Protein AF-A0A9R1XDF6-F1 (afdb_monomer_lite)

Organism: Lactuca sativa (NCBI:txid4236)

Radius of gyration: 27.26 Å; chains: 1; bounding box: 95×27×51 Å

Foldseek 3Di:
DDDDDDPPPDPPPPPPPPVPDPLPPDCDDPNDRLHDPPDDPVSSVVVVVCVVVVCLVVQLVVLVVCLVPQDCVVDPHPVRSVVSNVVSQVSCVVSVRHDDD

Sequence (101 aa):
MSGATEKNSTKAIHPVYIVTNIQTKVRVLDGTKVLDPDFTAYDAWSKLQNVFLNNKGSREAALEHEFNNLTLRAMTSLEAYHQRLKDLSGQLNDVECPVNE

Structure (mmCIF, N/CA/C/O backbone):
data_AF-A0A9R1XDF6-F1
#
_entry.id   AF-A0A9R1XDF6-F1
#
loop_
_atom_site.group_PDB
_atom_site.id
_atom_site.type_symbol
_atom_site.label_atom_id
_atom_site.label_alt_id
_atom_site.label_comp_id
_atom_site.label_asym_id
_atom_site.label_entity_id
_atom_site.label_seq_id
_atom_site.pdbx_PDB_ins_code
_atom_site.Cartn_x
_atom_site.Cartn_y
_atom_site.Cartn_z
_atom_site.occupancy
_atom_site.B_iso_or_equiv
_atom_site.auth_seq_id
_atom_site.auth_comp_id
_atom_site.auth_asym_id
_atom_site.auth_atom_id
_atom_site.pdbx_PDB_model_num
ATOM 1 N N . MET A 1 1 ? 75.209 -15.916 4.551 1.00 39.09 1 MET A N 1
ATOM 2 C CA . MET A 1 1 ? 74.282 -14.775 4.686 1.00 39.09 1 MET A CA 1
ATOM 3 C C . MET A 1 1 ? 72.875 -15.315 4.559 1.00 39.09 1 MET A C 1
ATOM 5 O O . MET A 1 1 ? 72.549 -15.918 3.546 1.00 39.09 1 MET A O 1
ATOM 9 N N . SER A 1 2 ? 72.139 -15.227 5.662 1.00 37.97 2 SER A N 1
ATOM 10 C CA . SER A 1 2 ? 70.796 -15.763 5.864 1.00 37.97 2 SER A CA 1
ATOM 11 C C . SER A 1 2 ? 69.737 -15.052 5.026 1.00 37.9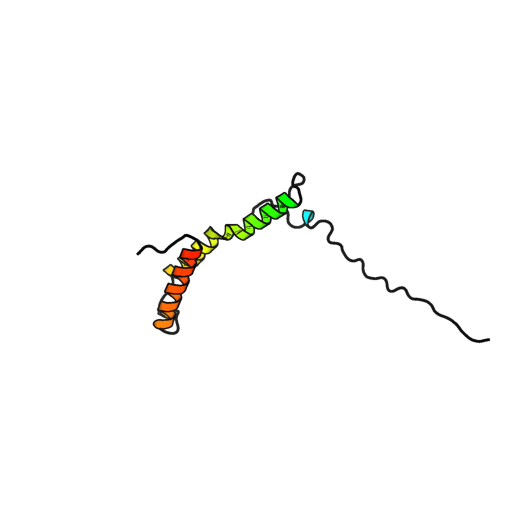7 2 SER A C 1
ATOM 13 O O . SER A 1 2 ? 69.787 -13.836 4.901 1.00 37.97 2 SER A O 1
ATOM 15 N N . GLY A 1 3 ? 68.744 -15.834 4.590 1.00 39.97 3 GLY A N 1
ATOM 16 C CA . GLY A 1 3 ? 67.321 -15.500 4.704 1.00 39.97 3 GLY A CA 1
ATOM 17 C C . GLY A 1 3 ? 66.736 -14.489 3.719 1.00 39.97 3 GLY A C 1
ATOM 18 O O . GLY A 1 3 ? 66.970 -13.299 3.851 1.00 39.97 3 GLY A O 1
ATOM 19 N N . ALA A 1 4 ? 65.862 -14.974 2.833 1.00 37.09 4 ALA A N 1
ATOM 20 C CA . ALA A 1 4 ? 64.524 -14.407 2.624 1.00 37.09 4 ALA A CA 1
ATOM 21 C C . ALA A 1 4 ? 63.730 -15.303 1.658 1.00 37.09 4 ALA A C 1
ATOM 23 O O . ALA A 1 4 ? 63.862 -15.224 0.439 1.00 37.09 4 ALA A O 1
ATOM 24 N N . THR A 1 5 ? 62.895 -16.177 2.214 1.00 44.34 5 THR A N 1
ATOM 25 C CA . THR A 1 5 ? 61.731 -16.728 1.517 1.00 44.34 5 THR A CA 1
ATOM 26 C C . THR A 1 5 ? 60.539 -15.839 1.842 1.00 44.34 5 THR A C 1
ATOM 28 O O . THR A 1 5 ? 60.054 -15.887 2.967 1.00 44.34 5 THR A O 1
ATOM 31 N N . GLU A 1 6 ? 60.021 -15.092 0.872 1.00 42.97 6 GLU A N 1
ATOM 32 C CA . GLU A 1 6 ? 58.677 -14.514 0.966 1.00 42.97 6 GLU A CA 1
ATOM 33 C C . GLU A 1 6 ? 57.895 -14.850 -0.306 1.00 42.97 6 GLU A C 1
ATOM 35 O O . GLU A 1 6 ? 57.921 -14.145 -1.313 1.00 42.97 6 GLU A O 1
ATOM 40 N N . LYS A 1 7 ? 57.187 -15.987 -0.265 1.00 48.19 7 LYS A N 1
ATOM 41 C CA . LYS A 1 7 ? 56.075 -16.257 -1.181 1.00 48.19 7 LYS A CA 1
ATOM 42 C C . LYS A 1 7 ? 54.946 -15.305 -0.797 1.00 48.19 7 LYS A C 1
ATOM 44 O O . LYS A 1 7 ? 54.167 -15.600 0.107 1.00 48.19 7 LYS A O 1
ATOM 49 N N . ASN A 1 8 ? 54.858 -14.171 -1.483 1.00 44.22 8 ASN A N 1
ATOM 50 C CA . ASN A 1 8 ? 53.670 -13.329 -1.436 1.00 44.22 8 ASN A CA 1
ATOM 51 C C . ASN A 1 8 ? 52.503 -14.111 -2.062 1.00 44.22 8 ASN A C 1
ATOM 53 O O . ASN A 1 8 ? 52.342 -14.170 -3.281 1.00 44.22 8 ASN A O 1
ATOM 57 N N . SER A 1 9 ? 51.728 -14.773 -1.203 1.00 46.44 9 SER A N 1
ATOM 58 C CA . SER A 1 9 ? 50.446 -15.366 -1.555 1.00 46.44 9 SER A CA 1
ATOM 59 C C . SER A 1 9 ? 49.457 -14.232 -1.774 1.00 46.44 9 SER A C 1
ATOM 61 O O . SER A 1 9 ? 48.807 -13.764 -0.838 1.00 46.44 9 SER A O 1
ATOM 63 N N . THR A 1 10 ? 49.336 -13.801 -3.024 1.00 49.50 10 THR A N 1
ATOM 64 C CA . THR A 1 10 ? 48.284 -12.891 -3.464 1.00 49.50 10 THR A CA 1
ATOM 65 C C . THR A 1 10 ? 46.943 -13.545 -3.140 1.00 49.50 10 THR A C 1
ATOM 67 O O . THR A 1 10 ? 46.532 -14.511 -3.783 1.00 49.50 10 THR A O 1
ATOM 70 N N . LYS A 1 11 ? 46.270 -13.059 -2.089 1.00 54.47 11 LYS A N 1
ATOM 71 C CA . LYS A 1 11 ? 44.879 -13.419 -1.805 1.00 54.47 11 LYS A CA 1
ATOM 72 C C . LYS A 1 11 ? 44.075 -13.064 -3.049 1.00 54.47 11 LYS A C 1
ATOM 74 O O . LYS A 1 11 ? 43.912 -11.886 -3.357 1.00 54.47 11 LYS A O 1
ATOM 79 N N . ALA A 1 12 ? 43.597 -14.082 -3.757 1.00 54.00 12 ALA A N 1
ATOM 80 C CA . ALA A 1 12 ? 42.593 -13.912 -4.788 1.00 54.00 12 ALA A CA 1
ATOM 81 C C . ALA A 1 12 ? 41.365 -13.292 -4.114 1.00 54.00 12 ALA A C 1
ATOM 83 O O . ALA A 1 12 ? 40.655 -13.954 -3.356 1.00 54.00 12 ALA A O 1
ATOM 84 N N . ILE A 1 13 ? 41.164 -11.992 -4.325 1.00 54.25 13 ILE A N 1
ATOM 85 C CA . ILE A 1 13 ? 39.911 -11.333 -3.979 1.00 54.25 13 ILE A CA 1
ATOM 86 C C . ILE A 1 13 ? 38.860 -12.049 -4.824 1.00 54.25 13 ILE A C 1
ATOM 88 O O . ILE A 1 13 ? 38.990 -12.094 -6.049 1.00 54.25 13 ILE A O 1
ATOM 92 N N . HIS A 1 14 ? 37.886 -12.687 -4.167 1.00 43.97 14 HIS A N 1
ATOM 93 C CA . HIS A 1 14 ? 36.787 -13.365 -4.849 1.00 43.97 14 HIS A CA 1
ATOM 94 C C . HIS A 1 14 ? 36.237 -12.440 -5.936 1.00 43.97 14 HIS A C 1
ATOM 96 O O . HIS A 1 14 ? 36.107 -11.243 -5.660 1.00 43.97 14 HIS A O 1
ATOM 102 N N . PRO A 1 15 ? 35.933 -12.948 -7.145 1.00 52.09 15 PRO A N 1
ATOM 103 C CA . PRO A 1 15 ? 35.349 -12.113 -8.177 1.00 52.09 15 PRO A CA 1
ATOM 104 C C . PRO A 1 15 ? 34.133 -11.427 -7.565 1.00 52.09 15 PRO A C 1
ATOM 106 O O . PRO A 1 15 ? 33.172 -12.081 -7.155 1.00 52.09 15 PRO A O 1
ATOM 109 N N . VAL A 1 16 ? 34.218 -10.102 -7.439 1.00 47.19 16 VAL A N 1
ATOM 110 C CA . VAL A 1 16 ? 33.047 -9.271 -7.219 1.00 47.19 16 VAL A CA 1
ATOM 111 C C . VAL A 1 16 ? 32.167 -9.608 -8.404 1.00 47.19 16 VAL A C 1
ATOM 113 O O . VAL A 1 16 ? 32.495 -9.259 -9.539 1.00 47.19 16 VAL A O 1
ATOM 116 N N . TYR A 1 17 ? 31.094 -10.361 -8.168 1.00 42.94 17 TYR A N 1
ATOM 117 C CA . TYR A 1 17 ? 30.023 -10.444 -9.138 1.00 42.94 17 TYR A CA 1
ATOM 118 C C . TYR A 1 17 ? 29.455 -9.035 -9.198 1.00 42.94 17 TYR A C 1
ATOM 120 O O . TYR A 1 17 ? 28.556 -8.672 -8.442 1.00 42.94 17 TYR A O 1
ATOM 128 N N . ILE A 1 18 ? 30.026 -8.209 -10.076 1.00 49.59 18 ILE A N 1
ATOM 129 C CA . ILE A 1 18 ? 29.289 -7.092 -10.627 1.00 49.59 18 ILE A CA 1
ATOM 130 C C . ILE A 1 18 ? 28.062 -7.788 -11.183 1.00 49.59 18 ILE A C 1
ATOM 132 O O . ILE A 1 18 ? 28.178 -8.658 -12.048 1.00 49.59 18 ILE A O 1
ATOM 136 N N . VAL A 1 19 ? 26.897 -7.496 -10.616 1.00 47.56 19 VAL A N 1
ATOM 137 C CA . VAL A 1 19 ? 25.635 -7.938 -11.194 1.00 47.56 19 VAL A CA 1
ATOM 138 C C . VAL A 1 19 ? 25.446 -7.094 -12.454 1.00 47.56 19 VAL A C 1
ATOM 140 O O . VAL A 1 19 ? 24.562 -6.248 -12.538 1.00 47.56 19 VAL A O 1
ATOM 143 N N . THR A 1 20 ? 26.335 -7.256 -13.438 1.00 45.19 20 THR A N 1
ATOM 144 C CA . THR A 1 20 ? 26.046 -6.875 -14.805 1.00 45.19 20 THR A CA 1
ATOM 145 C C . THR A 1 20 ? 24.788 -7.653 -15.132 1.00 45.19 20 THR A C 1
ATOM 147 O O . THR A 1 20 ? 24.723 -8.863 -14.920 1.00 45.19 20 THR A O 1
ATOM 150 N N . ASN A 1 21 ? 23.756 -6.932 -15.554 1.00 47.94 21 ASN A N 1
ATOM 151 C CA . ASN A 1 21 ? 22.434 -7.464 -15.852 1.00 47.94 21 ASN A CA 1
ATOM 152 C C . ASN A 1 21 ? 21.473 -7.732 -14.681 1.00 47.94 21 ASN A C 1
ATOM 154 O O . ASN A 1 21 ? 20.799 -8.763 -14.625 1.00 47.94 21 ASN A O 1
ATOM 158 N N . ILE A 1 22 ? 21.200 -6.697 -13.880 1.00 50.19 22 ILE A N 1
ATOM 159 C CA . ILE A 1 22 ? 19.839 -6.528 -13.319 1.00 50.19 22 ILE A CA 1
ATOM 160 C C . ILE A 1 22 ? 18.787 -6.658 -14.450 1.00 50.19 22 ILE A C 1
ATOM 162 O O . ILE A 1 22 ? 17.751 -7.297 -14.268 1.00 50.19 22 ILE A O 1
ATOM 166 N N . GLN A 1 23 ? 19.132 -6.180 -15.658 1.00 41.81 23 GLN A N 1
ATOM 167 C CA . GLN A 1 23 ? 18.334 -6.253 -16.889 1.00 41.81 23 GLN A CA 1
ATOM 168 C C . GLN A 1 23 ? 17.924 -7.672 -17.344 1.00 41.81 23 GLN A C 1
ATOM 170 O O . GLN A 1 23 ? 17.053 -7.812 -18.199 1.00 41.81 23 GLN A O 1
ATOM 175 N N . THR A 1 24 ? 18.506 -8.749 -16.806 1.00 46.91 24 THR A N 1
ATOM 176 C CA . THR A 1 24 ? 18.140 -10.121 -17.223 1.00 46.91 24 THR A CA 1
ATOM 177 C C . THR A 1 24 ? 17.360 -10.889 -16.157 1.00 46.91 24 THR A C 1
ATOM 179 O O . THR A 1 24 ? 16.808 -11.944 -16.466 1.00 46.91 24 THR A O 1
ATOM 182 N N . LYS A 1 25 ? 17.267 -10.389 -14.913 1.00 53.59 25 LYS A N 1
ATOM 183 C CA . LYS A 1 25 ? 16.736 -11.179 -13.785 1.00 53.59 25 LYS A CA 1
ATOM 184 C C . LYS A 1 25 ? 15.309 -10.847 -13.333 1.00 53.59 25 LYS A C 1
ATOM 186 O O . LYS A 1 25 ? 14.691 -11.715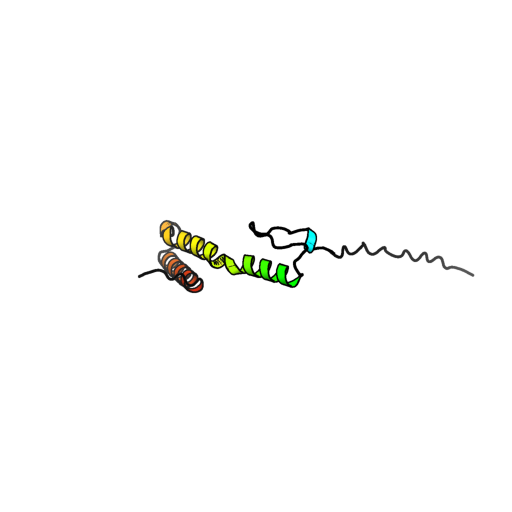 -12.730 1.00 53.59 25 LYS A O 1
ATOM 191 N N . VAL A 1 26 ? 14.741 -9.686 -13.671 1.00 56.12 26 VAL A N 1
ATOM 192 C CA . VAL A 1 26 ? 13.338 -9.342 -13.332 1.00 56.12 26 VAL A CA 1
ATOM 193 C C . VAL A 1 26 ? 12.612 -8.819 -14.571 1.00 56.12 26 VAL A C 1
ATOM 195 O O . VAL A 1 26 ? 12.397 -7.627 -14.720 1.00 56.12 26 VAL A O 1
ATOM 198 N N . ARG A 1 27 ? 12.264 -9.700 -15.521 1.00 62.00 27 ARG A N 1
ATOM 199 C CA . ARG A 1 27 ? 11.554 -9.279 -16.751 1.00 62.00 27 ARG A CA 1
ATOM 200 C C . ARG A 1 27 ? 10.109 -8.844 -16.497 1.00 62.00 27 ARG A C 1
ATOM 202 O O . ARG A 1 27 ? 9.576 -8.036 -17.254 1.00 62.00 27 ARG A O 1
ATOM 209 N N . VAL A 1 28 ? 9.496 -9.373 -15.440 1.00 64.06 28 VAL A N 1
ATOM 210 C CA . VAL A 1 28 ? 8.101 -9.130 -15.067 1.00 64.06 28 VAL A CA 1
ATOM 211 C C . VAL A 1 28 ? 8.026 -8.881 -13.562 1.00 64.06 28 VAL A C 1
ATOM 213 O O . VAL A 1 28 ? 8.597 -9.654 -12.793 1.00 64.06 28 VAL A O 1
ATOM 216 N N . LEU A 1 29 ? 7.327 -7.822 -13.156 1.00 68.62 29 LEU A N 1
ATOM 217 C CA . LEU A 1 29 ? 6.973 -7.523 -11.768 1.00 68.62 29 LEU A CA 1
ATOM 218 C C . LEU A 1 29 ? 5.458 -7.324 -11.704 1.00 68.62 29 LEU A C 1
ATOM 220 O O . LEU A 1 29 ? 4.930 -6.522 -12.466 1.00 68.62 29 LEU A O 1
ATOM 224 N N . ASP A 1 30 ? 4.774 -8.070 -10.836 1.00 65.88 30 ASP A N 1
ATOM 225 C CA . ASP A 1 30 ? 3.315 -7.980 -10.653 1.00 65.88 30 ASP A CA 1
ATOM 226 C C . ASP A 1 30 ? 2.517 -8.092 -11.975 1.00 65.88 30 ASP A C 1
ATOM 228 O O . ASP A 1 30 ? 1.656 -7.283 -12.303 1.00 65.88 30 ASP A O 1
ATOM 232 N N . GLY A 1 31 ? 2.910 -9.040 -12.838 1.00 71.44 31 GLY A N 1
ATOM 233 C CA . GLY A 1 31 ? 2.323 -9.219 -14.176 1.00 71.44 31 GLY A CA 1
ATOM 234 C C . GLY A 1 31 ? 2.727 -8.165 -15.220 1.00 71.44 31 GLY A C 1
ATOM 235 O O . GLY A 1 31 ? 2.466 -8.351 -16.408 1.00 71.44 31 GLY A O 1
ATOM 236 N N . THR A 1 32 ? 3.431 -7.101 -14.826 1.00 70.94 32 THR A N 1
ATOM 237 C CA . THR A 1 32 ? 3.884 -6.025 -15.717 1.00 70.94 32 THR A CA 1
ATOM 238 C C . THR A 1 32 ? 5.277 -6.310 -16.270 1.00 70.94 32 THR A C 1
ATOM 240 O O . THR A 1 32 ? 6.222 -6.531 -15.512 1.00 70.94 32 THR A O 1
ATOM 243 N N . LYS A 1 33 ? 5.448 -6.263 -17.599 1.00 79.56 33 LYS A N 1
ATOM 244 C CA . LYS A 1 33 ? 6.773 -6.345 -18.240 1.00 79.56 33 LYS A CA 1
ATOM 245 C C . LYS A 1 33 ? 7.548 -5.050 -17.977 1.00 79.56 33 LYS A C 1
ATOM 247 O O . LYS A 1 33 ? 7.254 -4.002 -18.558 1.00 79.56 33 LYS A O 1
ATOM 252 N N . VAL A 1 34 ? 8.530 -5.133 -17.083 1.00 73.81 34 VAL A N 1
ATOM 253 C CA . VAL A 1 34 ? 9.341 -3.989 -16.631 1.00 73.81 34 VAL A CA 1
ATOM 254 C C . VAL A 1 34 ? 10.662 -3.863 -17.390 1.00 73.81 34 VAL A C 1
ATOM 256 O O . VAL A 1 34 ? 11.269 -2.800 -17.370 1.00 73.81 34 VAL A O 1
ATOM 259 N N . LEU A 1 35 ? 11.085 -4.909 -18.107 1.00 75.00 35 LEU A N 1
ATOM 260 C CA . LEU A 1 35 ? 12.290 -4.905 -18.940 1.00 75.00 35 LEU A CA 1
ATOM 261 C C . LEU A 1 35 ? 11.984 -5.441 -20.343 1.00 75.00 35 LEU A C 1
ATOM 263 O O . LEU A 1 35 ? 11.409 -6.523 -20.489 1.00 75.00 35 LEU A O 1
ATOM 267 N N . ASP A 1 36 ? 12.407 -4.695 -21.361 1.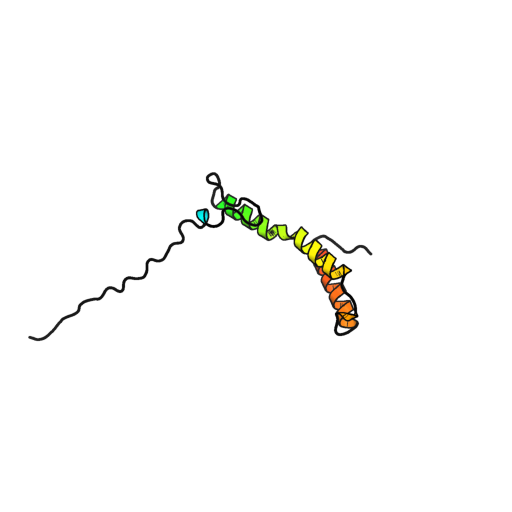00 73.62 36 ASP A N 1
ATOM 268 C CA . ASP A 1 36 ? 12.310 -5.039 -22.783 1.00 73.62 36 ASP A CA 1
ATOM 269 C C . ASP A 1 36 ? 13.661 -4.741 -23.457 1.00 73.62 36 ASP A C 1
ATOM 271 O O . ASP A 1 36 ? 14.277 -3.743 -23.081 1.00 73.62 36 ASP A O 1
ATOM 275 N N . PRO A 1 37 ? 14.152 -5.552 -24.414 1.00 73.81 37 PRO A N 1
ATOM 276 C CA . PRO A 1 37 ? 15.306 -5.210 -25.252 1.00 73.81 37 PRO A CA 1
ATOM 277 C C . PRO A 1 37 ? 15.284 -3.798 -25.855 1.00 73.81 37 PRO A C 1
ATOM 279 O O . PRO A 1 37 ? 16.352 -3.222 -26.041 1.00 73.81 37 PRO A O 1
ATOM 282 N N . ASP A 1 38 ? 14.101 -3.232 -26.101 1.00 79.69 38 ASP A N 1
ATOM 283 C CA . ASP A 1 38 ? 13.951 -1.879 -26.650 1.00 79.69 38 ASP A CA 1
ATOM 284 C C . ASP A 1 38 ? 13.885 -0.774 -25.574 1.00 79.69 38 ASP A C 1
ATOM 286 O O . ASP A 1 38 ? 13.790 0.406 -25.908 1.00 79.69 38 ASP A O 1
ATOM 290 N N . PHE A 1 39 ? 13.907 -1.117 -24.278 1.00 81.00 39 PHE A N 1
ATOM 291 C CA . PHE A 1 39 ? 13.814 -0.141 -23.187 1.00 81.00 39 PHE A CA 1
ATOM 292 C C . PHE A 1 39 ? 15.180 0.343 -22.732 1.00 81.00 39 PHE A C 1
ATOM 294 O O . PHE A 1 39 ? 16.116 -0.430 -22.518 1.00 81.00 39 PHE A O 1
ATOM 301 N N . THR A 1 40 ? 15.264 1.644 -22.474 1.00 85.12 40 THR A N 1
ATOM 302 C CA . THR A 1 40 ? 16.402 2.199 -21.753 1.00 85.12 40 THR A CA 1
ATOM 303 C C . THR A 1 40 ? 16.338 1.800 -20.276 1.00 85.12 40 THR A C 1
ATOM 305 O O . THR A 1 40 ? 15.288 1.443 -19.733 1.00 85.12 40 THR A O 1
ATOM 308 N N . ALA A 1 41 ? 17.471 1.903 -19.575 1.00 81.31 41 ALA A N 1
ATOM 309 C CA . ALA A 1 41 ? 17.503 1.697 -18.126 1.00 81.31 41 ALA A CA 1
ATOM 310 C C . ALA A 1 41 ? 16.553 2.656 -17.378 1.00 81.31 41 ALA A C 1
ATOM 312 O O . ALA A 1 41 ? 16.008 2.292 -16.337 1.00 81.31 41 ALA A O 1
ATOM 313 N N . TYR A 1 42 ? 16.336 3.855 -17.927 1.00 83.88 42 TYR A N 1
ATOM 314 C CA . TYR A 1 42 ? 15.389 4.830 -17.399 1.00 83.88 42 TYR A CA 1
ATOM 315 C C . TYR A 1 42 ? 13.943 4.338 -17.530 1.00 83.88 42 TYR A C 1
ATOM 317 O O . TYR A 1 42 ? 13.232 4.308 -16.531 1.00 83.88 42 TYR A O 1
ATOM 325 N N . ASP A 1 43 ? 13.535 3.858 -18.709 1.00 83.38 43 ASP A N 1
ATOM 326 C CA . ASP A 1 43 ? 12.170 3.357 -18.942 1.00 83.38 43 ASP A CA 1
ATOM 327 C C . ASP A 1 43 ? 11.820 2.200 -18.001 1.00 83.38 43 ASP A C 1
ATOM 329 O O . ASP A 1 43 ? 10.722 2.132 -17.443 1.00 83.38 43 ASP A O 1
ATOM 333 N N . ALA A 1 44 ? 12.783 1.302 -17.785 1.00 82.12 44 ALA A N 1
ATOM 334 C CA . ALA A 1 44 ? 12.643 0.202 -16.846 1.00 82.12 44 ALA A CA 1
ATOM 335 C C . ALA A 1 44 ? 12.470 0.686 -15.399 1.00 82.12 44 ALA A C 1
ATOM 337 O O . ALA A 1 44 ? 11.592 0.202 -14.681 1.00 82.12 44 ALA A O 1
ATOM 338 N N . TRP A 1 45 ? 13.278 1.662 -14.973 1.00 84.44 45 TRP A N 1
ATOM 339 C CA . TRP A 1 45 ? 13.183 2.248 -13.637 1.00 84.44 45 TRP A CA 1
ATOM 340 C C . TRP A 1 45 ? 11.858 2.984 -13.426 1.00 84.44 45 TRP A C 1
ATOM 342 O O . TRP A 1 45 ? 11.196 2.760 -12.416 1.00 84.44 45 TRP A O 1
ATOM 352 N N . SER A 1 46 ? 11.417 3.786 -14.395 1.00 84.56 46 SER A N 1
ATOM 353 C CA . SER A 1 46 ? 10.126 4.478 -14.344 1.00 84.56 46 SER A CA 1
ATOM 354 C C . SER A 1 46 ? 8.955 3.501 -14.264 1.00 84.56 46 SER A C 1
ATOM 356 O O . SER A 1 46 ? 8.011 3.728 -13.510 1.00 84.56 46 SER A O 1
ATOM 358 N N . LYS A 1 47 ? 9.015 2.375 -14.986 1.00 82.81 47 LYS A N 1
ATOM 359 C CA . LYS A 1 47 ? 7.995 1.322 -14.885 1.00 82.81 47 LYS A CA 1
ATOM 360 C C . LYS A 1 47 ? 7.975 0.656 -13.520 1.00 82.81 47 LYS A C 1
ATOM 362 O O . LYS A 1 47 ? 6.898 0.500 -12.955 1.00 82.81 47 LYS A O 1
ATOM 367 N N . LEU A 1 48 ? 9.137 0.297 -12.978 1.00 82.00 48 LEU A N 1
ATOM 368 C CA . LEU A 1 48 ? 9.233 -0.241 -11.620 1.00 82.00 48 LEU A CA 1
ATOM 369 C C . LEU A 1 48 ? 8.662 0.748 -10.606 1.00 82.00 48 LEU A C 1
ATOM 371 O O . LEU A 1 48 ? 7.793 0.385 -9.819 1.00 82.00 48 LEU A O 1
ATOM 375 N N . GLN A 1 49 ? 9.097 2.004 -10.673 1.00 79.75 49 GLN A N 1
ATOM 376 C CA . GLN A 1 49 ? 8.607 3.071 -9.814 1.00 79.75 49 GLN A CA 1
ATOM 377 C C . GLN A 1 49 ? 7.081 3.191 -9.894 1.00 79.75 49 GLN A C 1
ATOM 379 O O . GLN A 1 49 ? 6.429 3.228 -8.858 1.00 79.75 49 GLN A O 1
ATOM 384 N N . ASN A 1 50 ? 6.498 3.171 -11.092 1.00 81.75 50 ASN A N 1
ATOM 385 C CA . ASN A 1 50 ? 5.047 3.219 -11.253 1.00 81.75 50 ASN A CA 1
ATOM 386 C C . ASN A 1 50 ? 4.342 1.995 -10.660 1.00 81.75 50 ASN A C 1
ATOM 388 O O . ASN A 1 50 ? 3.314 2.164 -10.021 1.00 81.75 50 ASN A O 1
ATOM 392 N N . VAL A 1 51 ? 4.880 0.782 -10.816 1.00 79.44 51 VAL A N 1
ATOM 393 C CA . VAL A 1 51 ? 4.296 -0.430 -10.207 1.00 79.44 51 VAL A CA 1
ATOM 394 C C . VAL A 1 51 ? 4.315 -0.340 -8.678 1.00 79.44 51 VAL A C 1
ATOM 396 O O . VAL A 1 51 ? 3.316 -0.637 -8.031 1.00 79.44 51 VAL A O 1
ATOM 399 N N . PHE A 1 52 ? 5.419 0.125 -8.090 1.00 72.00 52 PHE A N 1
ATOM 400 C CA . PHE A 1 52 ? 5.526 0.273 -6.636 1.00 72.00 52 PHE A CA 1
ATOM 401 C C . PHE A 1 52 ? 4.686 1.432 -6.083 1.00 72.00 52 PHE A C 1
ATOM 403 O O . PHE A 1 52 ? 4.112 1.309 -5.003 1.00 72.00 52 PHE A O 1
ATOM 410 N N . LEU A 1 53 ? 4.601 2.554 -6.802 1.00 70.62 53 LEU A N 1
ATOM 411 C CA . LEU A 1 53 ? 3.867 3.738 -6.350 1.00 70.62 53 LEU A CA 1
ATOM 412 C C . LEU A 1 53 ? 2.359 3.649 -6.623 1.00 70.62 53 LEU A C 1
ATOM 414 O O . LEU A 1 53 ? 1.578 4.176 -5.834 1.00 70.62 53 LEU A O 1
ATOM 418 N N . ASN A 1 54 ? 1.918 2.922 -7.655 1.00 72.94 54 ASN A N 1
ATOM 419 C CA . ASN A 1 54 ? 0.493 2.731 -7.968 1.00 72.94 54 ASN A CA 1
ATOM 420 C C . ASN A 1 54 ? -0.196 1.670 -7.095 1.00 72.94 54 ASN A C 1
ATOM 422 O O . ASN A 1 54 ? -1.255 1.156 -7.445 1.00 72.94 54 ASN A O 1
ATOM 426 N N . ASN A 1 55 ? 0.337 1.388 -5.907 1.00 78.56 55 ASN A N 1
ATOM 427 C CA . ASN A 1 55 ? -0.306 0.519 -4.925 1.00 78.56 55 ASN A CA 1
ATOM 428 C C . ASN A 1 55 ? -1.573 1.146 -4.297 1.00 78.56 55 ASN A C 1
ATOM 430 O O . ASN A 1 55 ? -2.211 0.516 -3.459 1.00 78.56 55 ASN A O 1
ATOM 434 N N . LYS A 1 56 ? -1.952 2.367 -4.706 1.00 83.88 56 LYS A N 1
ATOM 435 C CA . LYS A 1 56 ? -3.117 3.118 -4.217 1.00 83.88 56 LYS A CA 1
ATOM 436 C C . LYS A 1 56 ? -4.387 2.264 -4.149 1.00 83.88 56 LYS A C 1
ATOM 438 O O . LYS A 1 56 ? -4.936 2.127 -3.066 1.00 83.88 56 LYS A O 1
ATOM 443 N N . GLY A 1 57 ? -4.796 1.639 -5.256 1.00 85.50 57 GLY A N 1
ATOM 444 C CA . GLY A 1 57 ? -6.034 0.844 -5.292 1.00 85.50 57 GLY A CA 1
ATOM 445 C C . GLY A 1 57 ? -5.983 -0.394 -4.390 1.00 85.50 57 GLY A C 1
ATOM 446 O O . GLY A 1 57 ? -6.944 -0.704 -3.695 1.00 85.50 57 GLY A O 1
ATOM 447 N N . SER A 1 58 ? -4.836 -1.074 -4.318 1.00 87.06 58 SER A N 1
ATOM 448 C CA . SER A 1 58 ? -4.661 -2.203 -3.394 1.00 87.06 58 SER A CA 1
ATOM 449 C C . SER A 1 58 ? -4.694 -1.759 -1.929 1.00 87.06 58 SER A C 1
ATOM 451 O O . SER A 1 58 ? -5.202 -2.488 -1.080 1.00 87.06 58 SER A O 1
ATOM 453 N N . ARG A 1 59 ? -4.166 -0.566 -1.621 1.00 88.56 59 ARG A N 1
ATOM 454 C CA . ARG A 1 59 ? -4.213 0.023 -0.273 1.00 88.56 59 ARG A CA 1
ATOM 455 C C . ARG A 1 59 ? -5.614 0.439 0.106 1.00 88.56 59 ARG A C 1
ATOM 457 O O . ARG A 1 59 ? -6.038 0.106 1.200 1.00 88.56 59 ARG A O 1
ATOM 464 N N . GLU A 1 60 ? -6.306 1.133 -0.785 1.00 92.62 60 GLU A N 1
ATOM 465 C CA . GLU A 1 60 ? -7.712 1.500 -0.636 1.00 92.62 60 GLU A CA 1
ATOM 466 C C . GLU A 1 60 ? -8.553 0.263 -0.313 1.00 92.62 60 GLU A C 1
ATOM 468 O O . GLU A 1 60 ? -9.154 0.208 0.754 1.00 92.62 60 GLU A O 1
ATOM 473 N N . ALA A 1 61 ? -8.486 -0.778 -1.149 1.00 91.19 61 ALA A N 1
ATOM 474 C CA . ALA A 1 61 ? -9.248 -2.007 -0.942 1.00 91.19 61 ALA A CA 1
ATOM 475 C C . ALA A 1 61 ? -8.919 -2.696 0.396 1.00 91.19 61 ALA A C 1
ATOM 477 O O . ALA A 1 61 ? -9.810 -3.196 1.083 1.00 91.19 61 ALA A O 1
ATOM 478 N N . ALA A 1 62 ? -7.641 -2.726 0.789 1.00 92.94 62 ALA A N 1
ATOM 479 C CA . ALA A 1 62 ? -7.226 -3.307 2.064 1.00 92.94 62 ALA A CA 1
ATOM 480 C C . ALA A 1 62 ? -7.721 -2.486 3.267 1.00 92.94 62 ALA A C 1
ATOM 482 O O . ALA A 1 62 ? -8.213 -3.061 4.239 1.00 92.94 62 ALA A O 1
ATOM 483 N N . LEU A 1 63 ? -7.610 -1.157 3.196 1.00 95.25 63 LEU A N 1
ATOM 484 C CA . LEU A 1 63 ? -8.058 -0.233 4.238 1.00 95.25 63 LEU A CA 1
ATOM 485 C C . LEU A 1 63 ? -9.580 -0.251 4.384 1.00 95.25 63 LEU A C 1
ATOM 487 O O . LEU A 1 63 ? -10.079 -0.322 5.503 1.00 95.25 63 LEU A O 1
ATOM 491 N N . GLU A 1 64 ? -10.314 -0.242 3.273 1.00 94.25 64 GLU A N 1
ATOM 492 C CA . GLU A 1 64 ? -11.773 -0.343 3.250 1.00 94.25 64 GLU A CA 1
ATOM 493 C C . GLU A 1 64 ? -12.236 -1.679 3.843 1.00 94.25 64 GLU A C 1
ATOM 495 O O . GLU A 1 64 ? -13.134 -1.721 4.687 1.00 94.25 64 GLU A O 1
ATOM 500 N N . HIS A 1 65 ? -11.583 -2.781 3.465 1.00 95.44 65 HIS A N 1
ATOM 501 C CA . HIS A 1 65 ? -11.866 -4.089 4.043 1.00 95.44 65 HIS A CA 1
ATOM 502 C C . HIS A 1 65 ? -11.614 -4.111 5.556 1.00 95.44 65 HIS A C 1
ATOM 504 O O . HIS A 1 65 ? -12.410 -4.689 6.300 1.00 95.44 65 HIS A O 1
ATOM 510 N N . GLU A 1 66 ? -10.512 -3.518 6.026 1.00 96.00 66 GLU A N 1
ATOM 511 C CA . GLU A 1 66 ? -10.231 -3.426 7.459 1.00 96.00 66 GLU A CA 1
ATOM 512 C C . GLU A 1 66 ? -11.285 -2.575 8.173 1.00 96.00 66 GLU A C 1
ATOM 514 O O . GLU A 1 66 ? -11.806 -3.006 9.198 1.00 96.00 66 GLU A O 1
ATOM 519 N N . PHE A 1 67 ? -11.653 -1.423 7.609 1.00 94.94 67 PHE A N 1
ATOM 520 C CA . PHE A 1 67 ? -12.656 -0.516 8.165 1.00 94.94 67 PHE A CA 1
ATOM 521 C C . PHE A 1 67 ? -14.029 -1.191 8.301 1.00 94.94 67 PHE A C 1
ATOM 523 O O . PHE A 1 67 ? -14.608 -1.194 9.386 1.00 94.94 67 PHE A O 1
ATOM 530 N N . ASN A 1 68 ? -14.518 -1.834 7.236 1.00 94.25 68 ASN A N 1
ATOM 531 C CA . ASN A 1 68 ? -15.841 -2.466 7.200 1.00 94.25 68 ASN A CA 1
ATOM 532 C C . ASN A 1 68 ? -15.955 -3.707 8.096 1.00 94.25 68 ASN A C 1
ATOM 534 O O . ASN A 1 68 ? -17.035 -4.017 8.598 1.00 94.25 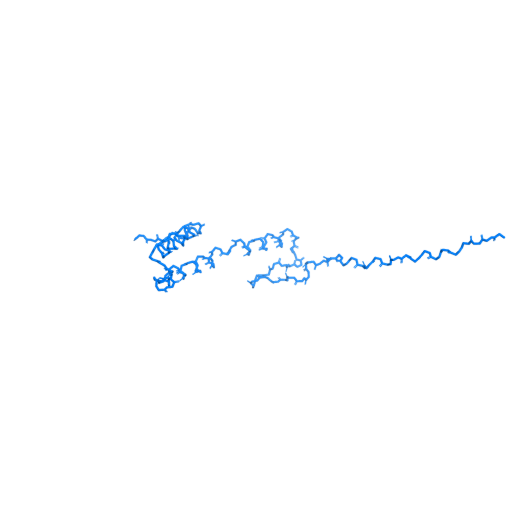68 ASN A O 1
ATOM 538 N N . ASN A 1 69 ? -14.852 -4.430 8.301 1.00 95.62 69 ASN A N 1
ATOM 539 C CA . ASN A 1 69 ? -14.833 -5.638 9.129 1.00 95.62 69 ASN A CA 1
ATOM 540 C C . ASN A 1 69 ? -14.337 -5.388 10.557 1.00 95.62 69 ASN A C 1
ATOM 542 O O . ASN A 1 69 ? -14.278 -6.327 11.364 1.00 95.62 69 ASN A O 1
ATOM 546 N N . LEU A 1 70 ? -13.972 -4.148 10.892 1.00 95.50 70 LEU A N 1
ATOM 547 C CA . LEU A 1 70 ? -13.531 -3.820 12.231 1.00 95.50 70 LEU A CA 1
ATOM 548 C C . LEU A 1 70 ? -14.703 -3.969 13.203 1.00 95.50 70 LEU A C 1
ATOM 550 O O . LEU A 1 70 ? -15.771 -3.390 13.040 1.00 95.50 70 LEU A O 1
ATOM 554 N N . THR A 1 71 ? -14.498 -4.756 14.256 1.00 94.94 71 THR A N 1
ATOM 555 C CA . THR A 1 71 ? -15.517 -4.992 15.282 1.00 94.94 71 THR A CA 1
ATOM 556 C C . THR A 1 71 ? -14.956 -4.672 16.656 1.00 94.94 71 THR A C 1
ATOM 558 O O . THR A 1 71 ? -13.785 -4.928 16.928 1.00 94.94 71 THR A O 1
ATOM 561 N N . LEU A 1 72 ? -15.802 -4.170 17.559 1.00 94.62 72 LEU A N 1
ATOM 562 C CA . LEU A 1 72 ? -15.396 -3.822 18.925 1.00 94.62 72 LEU A CA 1
ATOM 563 C C . LEU A 1 72 ? -14.739 -5.003 19.666 1.00 94.62 72 LEU A C 1
ATOM 565 O O . LEU A 1 72 ? -13.777 -4.816 20.399 1.00 94.62 72 LEU A O 1
ATOM 569 N N . ARG A 1 73 ? -15.206 -6.235 19.415 1.00 94.00 73 ARG A N 1
ATOM 570 C CA . ARG A 1 73 ? -14.643 -7.477 19.983 1.00 94.00 73 ARG A CA 1
ATOM 571 C C . ARG A 1 73 ? -13.188 -7.757 19.586 1.00 94.00 73 ARG A C 1
ATOM 573 O O . ARG A 1 73 ? -12.535 -8.551 20.250 1.00 94.00 73 ARG A O 1
ATOM 580 N N . ALA A 1 74 ? -12.712 -7.174 18.486 1.00 92.00 74 ALA A N 1
ATOM 581 C CA . ALA A 1 74 ? -11.339 -7.337 18.015 1.00 92.00 74 ALA A CA 1
ATOM 582 C C . ALA A 1 74 ? -10.363 -6.366 18.707 1.00 92.00 74 ALA A C 1
ATOM 584 O O . ALA A 1 74 ? -9.160 -6.455 18.482 1.00 92.00 74 ALA A O 1
ATOM 585 N N . MET A 1 75 ? -10.871 -5.447 19.537 1.00 94.19 75 MET A N 1
ATOM 586 C CA . MET A 1 75 ? -10.103 -4.398 20.203 1.00 94.19 75 MET A CA 1
ATOM 587 C C . MET A 1 75 ? -10.101 -4.576 21.721 1.00 94.19 75 MET A C 1
ATOM 589 O O . MET A 1 75 ? -10.989 -5.190 22.305 1.00 94.19 75 MET A O 1
ATOM 593 N N . THR A 1 76 ? -9.082 -4.020 22.374 1.00 92.62 76 THR A N 1
ATOM 594 C CA . THR A 1 76 ? -8.889 -4.129 23.829 1.00 92.62 76 THR A CA 1
ATOM 595 C C . THR A 1 76 ? -9.789 -3.187 24.633 1.00 92.62 76 THR A C 1
ATOM 597 O O . THR A 1 76 ? -9.961 -3.388 25.834 1.00 92.62 76 THR A O 1
ATOM 600 N N . SER A 1 77 ? -10.365 -2.160 23.997 1.00 96.44 77 SER A N 1
ATOM 601 C CA . SER A 1 77 ? -11.296 -1.210 24.612 1.00 96.44 77 SER A CA 1
ATOM 602 C C . SER A 1 77 ? -12.134 -0.466 23.565 1.00 96.44 77 SER A C 1
ATOM 604 O O . SER A 1 77 ? -11.821 -0.474 22.372 1.00 96.44 77 SER A O 1
ATOM 606 N N . LEU A 1 78 ? -13.186 0.221 24.027 1.00 95.69 78 LEU A N 1
ATOM 607 C CA . LEU A 1 78 ? -13.991 1.121 23.193 1.00 95.69 78 LEU A CA 1
ATOM 608 C C . LEU A 1 78 ? -13.162 2.279 22.626 1.00 95.69 78 LEU A C 1
ATOM 610 O O . LEU A 1 78 ? -13.307 2.615 21.455 1.00 95.69 78 LEU A O 1
ATOM 614 N N . GLU A 1 79 ? -12.258 2.836 23.432 1.00 96.94 79 GLU A N 1
ATOM 615 C CA . GLU A 1 79 ? -11.369 3.915 22.996 1.00 96.94 79 GLU A CA 1
ATOM 616 C C . GLU A 1 79 ? -10.415 3.441 21.894 1.00 96.94 79 GLU A C 1
ATOM 618 O O . GLU A 1 79 ? -10.258 4.111 20.879 1.00 96.94 79 GLU A O 1
ATOM 623 N N . ALA A 1 80 ? -9.830 2.246 22.041 1.00 95.69 80 ALA A N 1
ATOM 624 C CA . ALA A 1 80 ? -8.950 1.671 21.026 1.00 95.69 80 ALA A CA 1
ATOM 625 C C . ALA A 1 80 ? -9.689 1.423 19.700 1.00 95.69 80 ALA A C 1
ATOM 627 O O . ALA A 1 80 ? -9.140 1.670 18.628 1.00 95.69 80 ALA A O 1
ATOM 628 N N . TYR A 1 81 ? -10.946 0.981 19.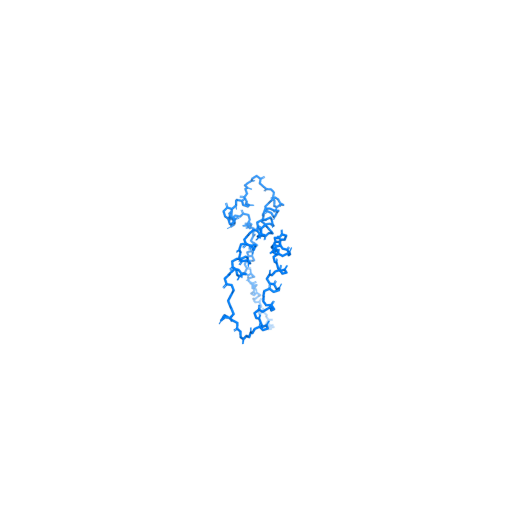769 1.00 97.06 81 TYR A N 1
ATOM 629 C CA . TYR A 1 81 ? -11.800 0.823 18.593 1.00 97.06 81 TYR A CA 1
ATOM 630 C C . TYR A 1 81 ? -12.096 2.162 17.906 1.00 97.06 81 TYR A C 1
ATOM 632 O O . TYR A 1 81 ? -11.919 2.279 16.694 1.00 97.06 81 TYR A O 1
ATOM 640 N N . HIS A 1 82 ? -12.476 3.188 18.674 1.00 95.94 82 HIS A N 1
ATOM 641 C CA . HIS A 1 82 ? -12.730 4.531 18.146 1.00 95.94 82 HIS A CA 1
ATOM 642 C C . HIS A 1 82 ? -11.481 5.136 17.502 1.00 95.94 82 HIS A C 1
ATOM 644 O O . HIS A 1 82 ? -11.550 5.701 16.409 1.00 95.94 82 HIS A O 1
ATOM 650 N N . GLN A 1 83 ? -10.327 4.990 18.156 1.00 96.69 83 GLN A N 1
ATOM 651 C CA . GLN A 1 83 ? -9.057 5.463 17.623 1.00 96.69 83 GLN A CA 1
ATOM 652 C C . GLN A 1 83 ? -8.691 4.726 16.333 1.00 96.69 83 GLN A C 1
ATOM 654 O O . GLN A 1 83 ? -8.330 5.372 15.354 1.00 96.69 83 GLN A O 1
ATOM 659 N N . ARG A 1 84 ? -8.872 3.399 16.273 1.00 96.75 84 ARG A N 1
ATOM 660 C CA . ARG A 1 84 ? -8.581 2.640 15.051 1.00 96.75 84 ARG A CA 1
ATOM 661 C C . ARG A 1 84 ? -9.474 3.054 13.881 1.00 96.75 84 ARG A C 1
ATOM 663 O O . ARG A 1 84 ? -8.973 3.169 12.768 1.00 96.75 84 ARG A O 1
ATOM 670 N N . LEU A 1 85 ? -10.761 3.320 14.119 1.00 95.69 85 LEU A N 1
ATOM 671 C CA . LEU A 1 85 ? -11.659 3.842 13.081 1.00 95.69 85 LEU A CA 1
ATOM 672 C C . LEU A 1 85 ? -11.195 5.203 12.551 1.00 95.69 85 LEU A C 1
ATOM 674 O O . LEU A 1 85 ? -11.173 5.406 11.339 1.00 95.69 85 LEU A O 1
ATOM 678 N N . LYS A 1 86 ? -10.781 6.115 13.440 1.00 95.88 86 LYS A N 1
ATOM 679 C CA . LYS A 1 86 ? -10.204 7.408 13.040 1.00 95.88 86 LYS A CA 1
ATOM 680 C C . LYS A 1 86 ? -8.936 7.234 12.211 1.00 95.88 86 LYS A C 1
ATOM 682 O O . LYS A 1 86 ? -8.801 7.882 11.180 1.00 95.88 86 LYS A O 1
ATOM 687 N N . ASP A 1 87 ? -8.038 6.350 12.635 1.00 96.44 87 ASP A N 1
ATOM 688 C CA . ASP A 1 87 ? -6.780 6.100 11.929 1.00 96.44 87 ASP A CA 1
ATOM 689 C C . ASP A 1 87 ? -7.023 5.517 10.532 1.00 96.44 87 ASP A C 1
ATOM 691 O O . ASP A 1 87 ? -6.342 5.890 9.579 1.00 96.44 87 ASP A O 1
ATOM 695 N N . LEU A 1 88 ? -7.978 4.594 10.395 1.00 96.31 88 LEU A N 1
ATOM 696 C CA . LEU A 1 88 ? -8.345 4.009 9.104 1.00 96.31 88 LEU A CA 1
ATOM 697 C C . LEU A 1 88 ? -9.031 5.035 8.198 1.00 96.31 88 LEU A C 1
ATOM 699 O O . LEU A 1 88 ? -8.690 5.123 7.024 1.00 96.31 88 LEU A O 1
ATOM 703 N N . SER A 1 89 ? -9.930 5.854 8.747 1.00 94.88 89 SER A N 1
ATOM 704 C CA . SER A 1 89 ? -10.567 6.961 8.024 1.00 94.88 89 SER A CA 1
ATOM 705 C C . SER A 1 89 ? -9.539 7.989 7.527 1.00 94.88 89 SER A C 1
ATOM 707 O O . SER A 1 89 ? -9.583 8.396 6.367 1.00 94.88 89 SER A O 1
ATOM 709 N N . GLY A 1 90 ? -8.549 8.340 8.357 1.00 94.69 90 GLY A N 1
ATOM 710 C CA . GLY A 1 90 ? -7.435 9.206 7.963 1.00 94.69 90 GLY A CA 1
ATOM 711 C C . GLY A 1 90 ? -6.577 8.596 6.850 1.00 94.69 90 GLY A C 1
ATOM 712 O O . GLY A 1 90 ? -6.304 9.254 5.852 1.00 94.69 90 GLY A O 1
ATOM 713 N N . GLN A 1 91 ? -6.224 7.313 6.966 1.00 94.50 91 GLN A N 1
ATOM 714 C CA . GLN A 1 91 ? -5.464 6.606 5.926 1.00 94.50 91 GLN A CA 1
ATOM 715 C C . GLN A 1 91 ? -6.231 6.488 4.603 1.00 94.50 91 GLN A C 1
ATOM 717 O O . GLN A 1 91 ? -5.621 6.545 3.538 1.00 94.50 91 GLN A O 1
ATOM 722 N N . LEU A 1 92 ? -7.554 6.324 4.667 1.00 93.62 92 LEU A N 1
ATOM 723 C CA . LEU A 1 92 ? -8.444 6.329 3.507 1.00 93.62 92 LEU A CA 1
ATOM 724 C C . LEU A 1 92 ? -8.473 7.708 2.825 1.00 93.62 92 LEU A C 1
ATOM 726 O O . LEU A 1 92 ? -8.391 7.805 1.601 1.00 93.62 92 LEU A O 1
ATOM 730 N N . ASN A 1 93 ? -8.463 8.786 3.610 1.00 92.94 93 ASN A N 1
ATOM 731 C CA . ASN A 1 93 ? -8.322 10.143 3.087 1.00 92.94 93 ASN A CA 1
ATOM 732 C C . ASN A 1 93 ? -6.955 10.381 2.409 1.00 92.94 93 ASN A C 1
ATOM 734 O O . ASN A 1 93 ? -6.901 10.997 1.347 1.00 92.94 93 ASN A O 1
ATOM 738 N N . ASP A 1 94 ? -5.863 9.840 2.962 1.00 89.88 94 ASP A N 1
ATOM 739 C CA . ASP A 1 94 ? -4.515 9.945 2.372 1.00 89.88 94 ASP A CA 1
ATOM 740 C C . ASP A 1 94 ? -4.386 9.223 1.020 1.00 89.88 94 ASP A C 1
ATOM 742 O O . ASP A 1 94 ? -3.528 9.568 0.205 1.00 89.88 94 ASP A O 1
ATOM 746 N N . VAL A 1 95 ? -5.234 8.221 0.762 1.00 89.69 95 VAL A N 1
ATOM 747 C CA . VAL A 1 95 ? -5.339 7.555 -0.547 1.00 89.69 95 VAL A CA 1
ATOM 748 C C . VAL A 1 95 ? -6.450 8.151 -1.415 1.00 89.69 95 VAL A C 1
ATOM 750 O O . VAL A 1 95 ? -6.889 7.506 -2.360 1.00 89.69 95 VAL A O 1
ATOM 753 N N . GLU A 1 96 ? -6.897 9.378 -1.135 1.00 88.44 96 GLU A N 1
ATOM 754 C CA . GLU A 1 96 ? -7.947 10.089 -1.883 1.00 88.44 96 GLU A CA 1
ATOM 755 C C . GLU A 1 96 ? -9.258 9.284 -2.019 1.00 88.44 96 GLU A C 1
ATOM 757 O O . GLU A 1 96 ? -9.990 9.445 -2.996 1.00 88.44 96 GLU A O 1
ATOM 762 N N . CYS A 1 97 ? -9.551 8.411 -1.049 1.00 88.94 97 CYS A N 1
ATOM 763 C CA . CYS A 1 97 ? -10.780 7.624 -0.960 1.00 88.94 97 CYS A CA 1
ATOM 764 C C . CYS A 1 97 ? -11.466 7.887 0.393 1.00 88.94 97 CYS A C 1
ATOM 766 O O . CYS A 1 97 ? -11.447 7.031 1.276 1.00 88.94 97 CYS A O 1
ATOM 768 N N . PRO A 1 98 ? -12.029 9.087 0.616 1.00 88.81 98 PRO A N 1
ATOM 769 C CA . PRO A 1 98 ? -12.635 9.434 1.895 1.00 88.81 98 PRO A CA 1
ATOM 770 C C . PRO A 1 98 ? -13.855 8.555 2.206 1.00 88.81 98 PRO A C 1
ATOM 772 O O . PRO A 1 98 ? -14.617 8.173 1.318 1.00 88.81 98 PRO A O 1
ATOM 775 N N . VAL A 1 99 ? -14.058 8.268 3.492 1.00 87.38 99 VAL A N 1
ATOM 776 C CA . VAL A 1 99 ? -15.274 7.602 3.977 1.00 87.38 99 VAL A CA 1
ATOM 777 C C . VAL A 1 99 ? -16.439 8.594 3.894 1.00 87.38 99 VAL A C 1
ATOM 779 O O . VAL A 1 99 ? -16.311 9.720 4.370 1.00 87.38 99 VAL A O 1
ATOM 782 N N . ASN A 1 100 ? -17.560 8.187 3.293 1.00 81.12 100 ASN A N 1
ATOM 783 C CA . ASN A 1 100 ? -18.777 9.005 3.244 1.00 81.12 100 ASN A CA 1
ATOM 784 C C . ASN A 1 100 ? -19.434 9.091 4.635 1.00 81.12 100 ASN A C 1
ATOM 786 O O . ASN A 1 100 ? -19.437 8.100 5.367 1.00 81.12 100 ASN A O 1
ATOM 790 N N . GLU A 1 101 ? -19.989 10.260 4.972 1.00 60.91 101 GLU A N 1
ATOM 791 C CA . GLU A 1 101 ? -20.754 10.506 6.212 1.00 60.91 101 GLU A CA 1
ATOM 792 C C . GLU A 1 101 ? -22.142 9.848 6.216 1.00 60.91 101 GLU A C 1
ATOM 794 O O . GLU A 1 101 ? -22.792 9.795 5.143 1.00 60.91 101 GLU A O 1
#

pLDDT: mean 76.12, std 19.39, range [37.09, 97.06]

Secondary structure (DSSP, 8-state):
-----------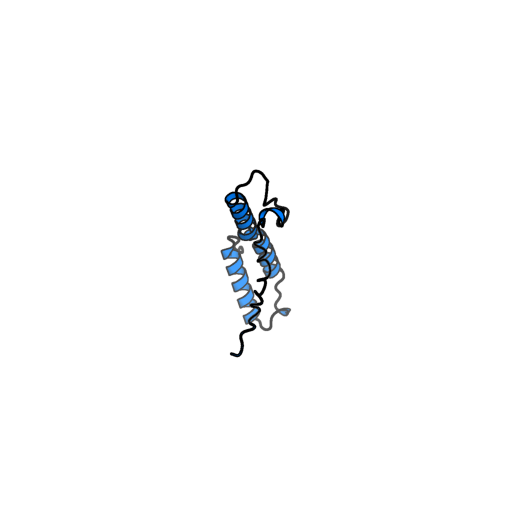--------TTHHHH-SEETTEE---TT--HHHHHHHHHHHHHTTHHHHHHHHHHHHHH--GGGSSSHHHHHHHHHHHHHHHHHTT-PPP-